Protein AF-A0A9D3UI58-F1 (afdb_monomer_lite)

Secondary structure (DSSP, 8-state):
-EESS-HHHHHHHHHHTT--EEEEE--BTTB-EEEEEE-TTSEEEEEEE-SSEEEEEEE-TTTT--EEEEEE---SSGGGHHHHHHHHHHHHHT----

Foldseek 3Di:
DWAQDAPVVVCVVLVVVQFPDKDWAGADDPRTIDMDTHHPQKDWAWPDDDRFKTKIWIAHPPPDGIDIDIDGHADPDPVCRVVSVVVVVVVVVPDPDD

pLDDT: mean 86.02, std 11.88, range [39.97, 95.69]

Structure (mmCIF, N/CA/C/O backbone):
data_AF-A0A9D3UI58-F1
#
_entry.id   AF-A0A9D3UI58-F1
#
loop_
_atom_site.group_PDB
_atom_site.id
_atom_site.type_symbol
_atom_site.label_atom_id
_atom_site.label_alt_id
_atom_site.label_comp_id
_atom_site.label_asym_id
_atom_site.label_entity_id
_atom_site.label_seq_id
_atom_site.pdbx_PDB_ins_code
_atom_site.Cartn_x
_atom_site.Cartn_y
_atom_site.Cartn_z
_atom_site.occupancy
_atom_site.B_iso_or_equiv
_atom_site.auth_seq_id
_atom_site.auth_comp_id
_atom_site.auth_asym_id
_atom_site.auth_atom_id
_atom_site.pdbx_PDB_model_num
ATOM 1 N N . MET A 1 1 ? -2.031 -4.692 -3.315 1.00 65.94 1 MET A N 1
ATOM 2 C CA . MET A 1 1 ? -1.871 -5.618 -4.456 1.00 65.94 1 MET A CA 1
ATOM 3 C C . MET A 1 1 ? -1.697 -4.819 -5.746 1.00 65.94 1 MET A C 1
ATOM 5 O O . MET A 1 1 ? -2.120 -3.666 -5.777 1.00 65.94 1 MET A O 1
ATOM 9 N N . GLU A 1 2 ? -1.016 -5.386 -6.751 1.00 86.44 2 GLU A N 1
ATOM 10 C CA . GLU A 1 2 ? -0.714 -4.718 -8.031 1.00 86.44 2 GLU A CA 1
ATOM 11 C C . GLU A 1 2 ? -1.995 -4.287 -8.764 1.00 86.44 2 GLU A C 1
ATOM 13 O O . GLU A 1 2 ? -2.999 -4.999 -8.761 1.00 86.44 2 GLU A O 1
ATOM 18 N N . THR A 1 3 ? -1.960 -3.120 -9.401 1.00 88.62 3 THR A N 1
ATOM 19 C CA . THR A 1 3 ? -3.072 -2.552 -10.164 1.00 88.62 3 THR A CA 1
ATOM 20 C C . THR A 1 3 ? -2.632 -2.198 -11.581 1.00 88.62 3 THR A C 1
ATOM 22 O O . THR A 1 3 ? -1.479 -1.871 -11.833 1.00 88.62 3 THR A O 1
ATOM 25 N N . LYS A 1 4 ? -3.556 -2.224 -12.546 1.00 88.56 4 LYS A N 1
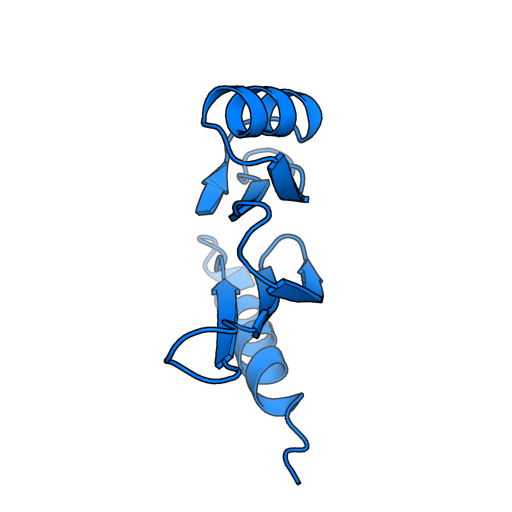ATOM 26 C CA . LYS A 1 4 ? -3.318 -1.701 -13.911 1.00 88.56 4 LYS A CA 1
ATOM 27 C C . LYS A 1 4 ? -4.098 -0.418 -14.201 1.00 88.56 4 LYS A C 1
ATOM 29 O O . LYS A 1 4 ? -4.217 0.002 -15.347 1.00 88.56 4 LYS A O 1
ATOM 34 N N . LEU A 1 5 ? -4.653 0.182 -13.155 1.00 89.19 5 LEU A N 1
ATOM 35 C CA . LEU A 1 5 ? -5.480 1.377 -13.223 1.00 89.19 5 LEU A CA 1
ATOM 36 C C . LEU A 1 5 ? -4.691 2.580 -12.719 1.00 89.19 5 LEU A C 1
ATOM 38 O O . LEU A 1 5 ? -3.841 2.446 -11.840 1.00 89.19 5 LEU A O 1
ATOM 42 N N . ARG A 1 6 ? -5.009 3.764 -13.247 1.00 89.00 6 ARG A N 1
ATOM 43 C CA . ARG A 1 6 ? -4.520 5.021 -12.665 1.00 89.00 6 ARG A CA 1
ATOM 44 C C . ARG A 1 6 ? -5.108 5.208 -11.272 1.00 89.00 6 ARG A C 1
ATOM 46 O O . ARG A 1 6 ? -6.211 4.722 -11.002 1.00 89.00 6 ARG A O 1
ATOM 53 N N . LYS A 1 7 ? -4.431 5.983 -10.427 1.00 88.88 7 LYS A N 1
ATOM 54 C CA . LYS A 1 7 ? -4.853 6.276 -9.053 1.00 88.88 7 LYS A CA 1
ATOM 55 C C . LYS A 1 7 ? -6.334 6.650 -8.937 1.00 88.88 7 LYS A C 1
ATOM 57 O O . LYS A 1 7 ? -7.061 5.997 -8.201 1.00 88.88 7 LYS A O 1
ATOM 62 N N . SER A 1 8 ? -6.815 7.607 -9.732 1.00 91.31 8 SER A N 1
ATOM 63 C CA . SER A 1 8 ? -8.217 8.062 -9.676 1.00 91.31 8 SER A CA 1
ATOM 64 C C . SER A 1 8 ? -9.238 6.996 -10.094 1.00 91.31 8 SER A C 1
ATOM 66 O O . SER A 1 8 ? -10.368 6.972 -9.609 1.00 91.31 8 SER A O 1
ATOM 68 N N . GLN A 1 9 ? -8.869 6.089 -11.000 1.00 93.44 9 GLN A N 1
ATOM 69 C CA . GLN A 1 9 ? -9.727 4.965 -11.375 1.00 93.44 9 GLN A CA 1
ATOM 70 C C . GLN A 1 9 ? -9.753 3.920 -10.262 1.00 93.44 9 GLN A C 1
ATOM 72 O O . GLN A 1 9 ? -10.822 3.412 -9.926 1.00 93.44 9 GLN A O 1
ATOM 77 N N . MET A 1 10 ? -8.588 3.631 -9.678 1.00 94.50 10 MET A N 1
ATOM 78 C CA . MET A 1 10 ? -8.468 2.678 -8.584 1.00 94.50 10 MET A CA 1
ATOM 79 C C . MET A 1 10 ? -9.199 3.164 -7.330 1.00 94.50 10 MET A C 1
ATOM 81 O O . MET A 1 10 ? -9.899 2.378 -6.704 1.00 94.50 10 MET A O 1
ATOM 85 N N . GLU A 1 11 ? -9.134 4.457 -7.023 1.00 93.81 11 GLU A N 1
ATOM 86 C CA . GLU A 1 11 ? -9.900 5.091 -5.949 1.00 93.81 11 GLU A CA 1
ATOM 87 C C . GLU A 1 11 ? -11.410 4.851 -6.118 1.00 93.81 11 GLU A C 1
ATOM 89 O O . GLU A 1 11 ? -12.089 4.412 -5.192 1.00 93.81 11 GLU A O 1
ATOM 94 N N . ARG A 1 12 ? -11.952 5.038 -7.330 1.00 94.88 12 ARG A N 1
ATOM 95 C CA . ARG A 1 12 ? -13.378 4.778 -7.606 1.00 94.88 12 ARG A CA 1
ATOM 96 C C . ARG A 1 12 ? -13.745 3.306 -7.424 1.00 94.88 12 ARG A C 1
ATOM 98 O O . ARG A 1 12 ? -14.826 3.016 -6.916 1.00 94.88 12 ARG A O 1
ATOM 105 N N . VAL A 1 13 ? -12.878 2.381 -7.842 1.00 94.38 13 VAL A N 1
ATOM 106 C CA . VAL A 1 13 ? -13.074 0.936 -7.623 1.00 94.38 13 VAL A CA 1
ATOM 107 C C . VAL A 1 13 ? -13.062 0.624 -6.130 1.00 94.38 13 VAL A C 1
ATOM 109 O O . VAL A 1 13 ? -13.971 -0.035 -5.635 1.00 94.38 13 VAL A O 1
ATOM 112 N N . ARG A 1 14 ? -12.079 1.162 -5.406 1.00 94.75 14 ARG A N 1
ATOM 113 C CA . ARG A 1 14 ? -11.915 1.004 -3.963 1.00 94.75 14 ARG A CA 1
ATOM 114 C C . ARG A 1 14 ? -13.177 1.433 -3.205 1.00 94.75 14 ARG A C 1
ATOM 116 O O . ARG A 1 14 ? -13.714 0.636 -2.436 1.00 94.75 14 ARG A O 1
ATOM 123 N N . TYR A 1 15 ? -13.704 2.620 -3.511 1.00 94.38 15 TYR A N 1
ATOM 124 C CA . TYR A 1 15 ? -14.957 3.109 -2.930 1.00 94.38 15 TYR A CA 1
ATOM 125 C C . TYR A 1 15 ? -16.154 2.209 -3.253 1.00 94.38 15 TYR A C 1
ATOM 127 O O . TYR A 1 15 ? -16.938 1.898 -2.360 1.00 94.38 15 TYR A O 1
ATOM 135 N N . ARG A 1 16 ? -16.290 1.735 -4.500 1.00 94.69 16 ARG A N 1
ATOM 136 C CA . ARG A 1 16 ? -17.375 0.809 -4.884 1.00 94.69 16 ARG A CA 1
ATOM 137 C C . ARG A 1 16 ? -17.304 -0.533 -4.156 1.00 94.69 16 ARG A C 1
ATOM 139 O O . ARG A 1 16 ? -18.334 -1.167 -3.968 1.00 94.69 16 ARG A O 1
ATOM 146 N N . CYS A 1 17 ? -16.114 -0.954 -3.744 1.00 93.38 17 CYS A N 1
ATOM 147 C CA . CYS A 1 17 ? -15.902 -2.165 -2.956 1.00 93.38 17 CYS A CA 1
ATOM 148 C C . CYS A 1 17 ? -16.093 -1.954 -1.440 1.00 93.38 17 CYS A C 1
ATOM 150 O O . CYS A 1 17 ? -15.876 -2.888 -0.671 1.00 93.38 17 CYS A O 1
ATOM 152 N N . GLY A 1 18 ? -16.487 -0.755 -0.995 1.00 94.12 18 GLY A N 1
ATOM 153 C CA . GLY A 1 18 ? -16.706 -0.448 0.422 1.00 94.12 18 GLY A CA 1
ATOM 154 C C . GLY A 1 18 ? -15.423 -0.194 1.218 1.00 94.12 18 GLY A C 1
ATOM 155 O O . GLY A 1 18 ? -15.462 -0.144 2.445 1.00 94.12 18 GLY A O 1
ATOM 156 N N . TYR A 1 19 ? -14.284 -0.023 0.544 1.00 94.94 19 TYR A N 1
ATOM 157 C CA . TYR A 1 19 ? -13.047 0.404 1.189 1.00 94.94 19 TYR A CA 1
ATOM 158 C C . TYR A 1 19 ? -12.960 1.925 1.125 1.00 94.94 19 TYR A C 1
ATOM 160 O O . TYR A 1 19 ? -12.788 2.525 0.066 1.00 94.94 19 TYR A O 1
ATOM 168 N N . VAL A 1 20 ? -13.102 2.566 2.271 1.00 94.00 20 VAL A N 1
ATOM 169 C CA . VAL A 1 20 ? -13.168 4.028 2.382 1.00 94.00 20 VAL A CA 1
ATOM 170 C C . VAL 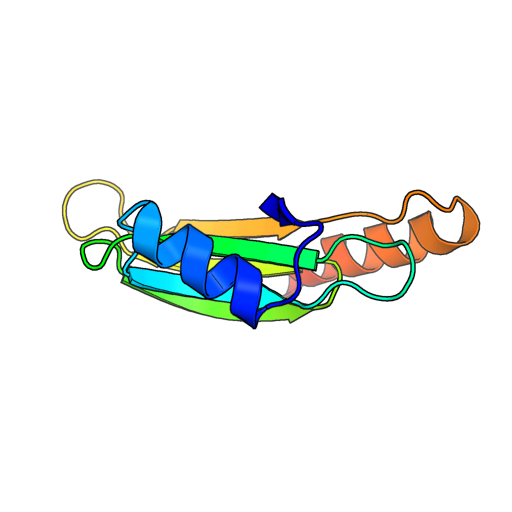A 1 20 ? -11.788 4.671 2.472 1.00 94.00 20 VAL A C 1
ATOM 172 O O . VAL A 1 20 ? -11.618 5.786 1.977 1.00 94.00 20 VAL A O 1
ATOM 175 N N . ASN A 1 21 ? -10.787 3.921 2.940 1.00 95.00 21 ASN A N 1
ATOM 176 C CA . ASN A 1 21 ? -9.397 4.355 3.031 1.00 95.00 21 ASN A CA 1
ATOM 177 C C . ASN A 1 21 ? -8.506 3.569 2.068 1.00 95.00 21 ASN A C 1
ATOM 179 O O . ASN A 1 21 ? -8.758 2.392 1.785 1.00 95.00 21 ASN A O 1
ATOM 183 N N . GLY A 1 22 ? -7.447 4.208 1.575 1.00 94.69 22 GLY A N 1
ATOM 184 C CA . GLY A 1 22 ? -6.470 3.543 0.729 1.00 94.69 22 GLY A CA 1
ATOM 185 C C . GLY A 1 22 ? -5.240 4.377 0.402 1.00 94.69 22 GLY A C 1
ATOM 186 O O . GLY A 1 22 ? -5.208 5.588 0.597 1.00 94.69 22 GLY A O 1
ATOM 187 N N . ILE A 1 23 ? -4.227 3.684 -0.110 1.00 94.44 23 ILE A N 1
ATOM 188 C CA . ILE A 1 23 ? -3.008 4.236 -0.691 1.00 94.44 23 ILE A CA 1
ATOM 189 C C . ILE A 1 23 ? -2.895 3.667 -2.096 1.00 94.44 23 ILE A C 1
ATOM 191 O O . ILE A 1 23 ? -2.758 2.454 -2.271 1.00 94.44 23 ILE A O 1
ATOM 195 N N . GLU A 1 24 ? -2.930 4.538 -3.095 1.00 93.88 24 GLU A N 1
ATOM 196 C CA . GLU A 1 24 ? -2.701 4.188 -4.490 1.00 93.88 24 GLU A CA 1
ATOM 197 C C . GLU A 1 24 ? -1.378 4.777 -4.985 1.00 93.88 24 GLU A C 1
ATOM 199 O O . GLU A 1 24 ? -1.102 5.972 -4.843 1.00 93.88 24 GLU A O 1
ATOM 204 N N . VAL A 1 25 ? -0.586 3.928 -5.628 1.00 91.31 25 VAL A N 1
ATOM 205 C CA . VAL A 1 25 ? 0.647 4.283 -6.323 1.00 91.31 25 VAL A CA 1
ATOM 206 C C . VAL A 1 25 ? 0.406 4.101 -7.814 1.00 91.31 25 VAL A C 1
ATOM 208 O O . VAL A 1 25 ? 0.023 3.013 -8.246 1.00 91.31 25 VAL A O 1
ATOM 211 N N . ASP A 1 26 ? 0.615 5.158 -8.599 1.00 89.62 26 ASP A N 1
ATOM 212 C CA . ASP A 1 26 ? 0.351 5.123 -10.037 1.00 89.62 26 ASP A CA 1
ATOM 213 C C . ASP A 1 26 ? 1.255 4.125 -10.787 1.00 89.62 26 ASP A C 1
ATOM 215 O O . ASP A 1 26 ? 2.448 4.002 -10.473 1.00 89.62 26 ASP A O 1
ATOM 219 N N . PRO A 1 27 ? 0.723 3.460 -11.831 1.00 87.19 27 PRO A N 1
ATOM 220 C CA . PRO A 1 27 ? 1.531 2.669 -12.751 1.00 87.19 27 PRO A CA 1
ATOM 221 C C . PRO A 1 27 ? 2.557 3.549 -13.479 1.00 87.19 27 PRO A C 1
ATOM 223 O O . PRO A 1 27 ? 2.297 4.714 -13.793 1.00 87.19 27 PRO A O 1
ATOM 226 N N . LYS A 1 28 ? 3.727 2.986 -13.811 1.00 82.00 28 LYS A N 1
ATOM 227 C CA . LYS A 1 28 ? 4.754 3.669 -14.620 1.00 82.00 28 LYS A CA 1
ATOM 228 C C . LYS A 1 28 ? 5.051 2.878 -15.891 1.00 82.00 28 LYS A C 1
ATOM 230 O O . LYS A 1 28 ? 5.706 1.837 -15.847 1.00 82.00 28 LYS A O 1
ATOM 235 N N . GLY A 1 29 ? 4.655 3.430 -17.038 1.00 80.69 29 GLY A N 1
ATOM 236 C CA . GLY A 1 29 ? 4.827 2.769 -18.332 1.00 80.69 29 GLY A CA 1
ATOM 237 C C . GLY A 1 29 ? 3.996 1.487 -18.395 1.00 80.69 29 GLY A C 1
ATOM 238 O O . GLY A 1 29 ? 2.794 1.527 -18.158 1.00 80.69 29 GLY A O 1
ATOM 239 N N . THR A 1 30 ? 4.639 0.356 -18.685 1.00 74.06 30 THR A N 1
ATOM 240 C CA . THR A 1 30 ? 4.001 -0.974 -18.696 1.00 74.06 30 THR A CA 1
ATOM 241 C C . THR A 1 30 ? 3.935 -1.639 -17.319 1.00 74.06 30 THR A C 1
ATOM 243 O O . THR A 1 30 ? 3.284 -2.672 -17.179 1.00 74.06 30 THR A O 1
ATOM 246 N N . ARG A 1 31 ? 4.603 -1.073 -16.303 1.00 76.69 31 ARG A N 1
ATOM 247 C CA . ARG A 1 31 ? 4.586 -1.595 -14.929 1.00 76.69 31 ARG A CA 1
ATOM 248 C C . ARG A 1 31 ? 3.267 -1.213 -14.259 1.00 76.69 31 ARG A C 1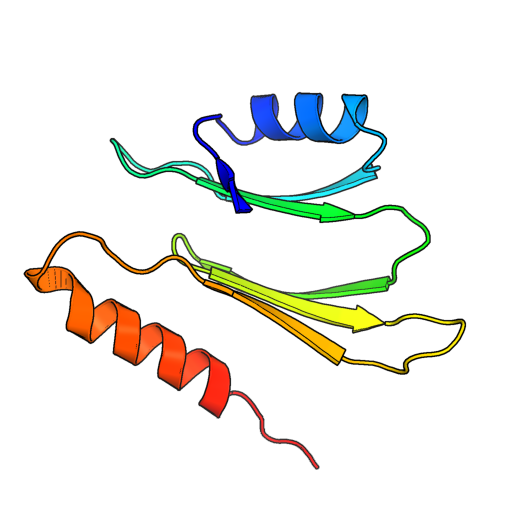
ATOM 250 O O . ARG A 1 31 ? 2.850 -0.056 -14.372 1.00 76.69 31 ARG A O 1
ATOM 257 N N . GLY A 1 32 ? 2.643 -2.162 -13.562 1.00 85.25 32 GLY A N 1
ATOM 258 C CA . GLY A 1 32 ? 1.462 -1.895 -12.749 1.00 85.25 32 GLY A CA 1
ATOM 259 C C . GLY A 1 32 ? 1.729 -0.880 -11.632 1.00 85.25 32 GLY A C 1
ATOM 260 O O . GLY A 1 32 ? 2.874 -0.562 -11.305 1.00 85.25 32 GLY A O 1
ATOM 261 N N . GLY A 1 33 ? 0.651 -0.329 -11.089 1.00 89.19 33 GLY A N 1
ATOM 262 C CA . GLY A 1 33 ? 0.636 0.440 -9.856 1.00 89.19 33 GLY A CA 1
ATOM 263 C C . GLY A 1 33 ? 0.456 -0.470 -8.644 1.00 89.19 33 GLY A C 1
ATOM 264 O O . GLY A 1 33 ? 0.376 -1.692 -8.764 1.00 89.19 33 GLY A O 1
ATOM 265 N N . LEU A 1 34 ? 0.354 0.125 -7.462 1.00 93.12 34 LEU A N 1
ATOM 266 C CA . LEU A 1 34 ? 0.048 -0.590 -6.222 1.00 93.12 34 LEU A CA 1
ATOM 267 C C . LEU A 1 34 ? -1.183 0.031 -5.572 1.00 93.12 34 LEU A C 1
ATOM 269 O O . LEU A 1 34 ? -1.386 1.239 -5.641 1.00 93.12 34 LEU A O 1
ATOM 273 N N . CYS A 1 35 ? -1.996 -0.790 -4.916 1.00 94.50 35 CYS A N 1
ATOM 274 C CA . CYS A 1 35 ? -3.067 -0.305 -4.056 1.00 94.50 35 CYS A CA 1
ATOM 275 C C . CYS A 1 35 ? -3.119 -1.097 -2.751 1.00 94.50 35 CYS A C 1
ATOM 277 O O . CYS A 1 35 ? -3.145 -2.331 -2.769 1.00 94.50 35 CYS A O 1
ATOM 279 N N . LEU A 1 36 ? -3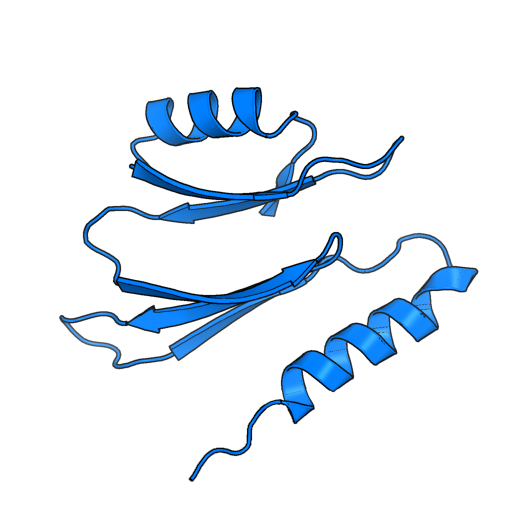.148 -0.386 -1.629 1.00 95.69 36 LEU A N 1
ATOM 280 C CA . LEU A 1 36 ? -3.569 -0.911 -0.336 1.00 95.69 36 LEU A CA 1
ATOM 281 C C . LEU A 1 36 ? -4.879 -0.220 0.036 1.00 95.69 36 LEU A C 1
ATOM 283 O O . LEU A 1 36 ? -4.964 0.997 -0.053 1.00 95.69 36 LEU A O 1
ATOM 287 N N . ALA A 1 37 ? -5.894 -0.984 0.424 1.00 95.44 37 ALA A N 1
ATOM 288 C CA . ALA A 1 37 ? -7.220 -0.473 0.739 1.00 95.44 37 ALA A CA 1
ATOM 289 C C . ALA A 1 37 ? -7.740 -1.138 2.011 1.00 95.44 37 ALA A C 1
ATOM 291 O O . ALA A 1 37 ? -7.522 -2.334 2.209 1.00 95.44 37 ALA A O 1
ATOM 292 N N . TRP A 1 38 ? -8.417 -0.372 2.861 1.00 94.50 38 TRP A N 1
ATOM 293 C CA . TRP A 1 38 ? -8.949 -0.861 4.129 1.00 94.50 38 TRP A CA 1
ATOM 294 C C . TRP A 1 38 ? -10.241 -0.130 4.514 1.00 94.50 38 TRP A C 1
ATOM 296 O O . TRP A 1 38 ? -10.628 0.878 3.911 1.00 94.50 38 TRP A O 1
ATOM 306 N N . ARG A 1 39 ? -10.964 -0.704 5.478 1.00 92.38 39 ARG A N 1
ATOM 307 C CA . ARG A 1 39 ? -12.197 -0.128 6.031 1.00 92.38 39 ARG A CA 1
ATOM 308 C C . ARG A 1 39 ? -11.876 0.866 7.147 1.00 92.38 39 ARG A C 1
ATOM 310 O O . ARG A 1 39 ? -10.752 0.890 7.633 1.00 92.38 39 ARG A O 1
ATOM 317 N N . ASN A 1 40 ? -12.846 1.687 7.547 1.00 90.88 40 ASN A N 1
ATOM 318 C CA . ASN A 1 40 ? -12.641 2.687 8.605 1.00 90.88 40 ASN A CA 1
ATOM 319 C C . ASN A 1 40 ? -12.334 2.060 9.964 1.00 90.88 40 ASN A C 1
ATOM 321 O O . ASN A 1 40 ? -11.659 2.687 10.768 1.00 90.88 40 ASN A O 1
ATOM 325 N N . GLU A 1 41 ? -12.796 0.833 10.194 1.00 89.62 41 GLU A N 1
ATOM 326 C CA . GLU A 1 41 ? -12.569 0.115 11.450 1.00 89.62 41 GLU A CA 1
ATOM 327 C C . GLU A 1 41 ? -11.099 -0.294 11.670 1.00 89.62 41 GLU A C 1
ATOM 329 O O . GLU A 1 41 ? -10.746 -0.713 12.764 1.00 89.62 41 GLU A O 1
ATOM 334 N N . ILE A 1 42 ? -10.242 -0.211 10.642 1.00 89.94 42 ILE A N 1
ATOM 335 C CA . ILE A 1 42 ? -8.844 -0.654 10.720 1.00 89.94 42 ILE A CA 1
ATOM 336 C C . ILE A 1 42 ? -7.927 0.567 10.837 1.00 89.94 42 ILE A C 1
ATOM 338 O O . ILE A 1 42 ? -7.837 1.377 9.907 1.00 89.94 42 ILE A O 1
ATOM 342 N N . GLY A 1 43 ? -7.197 0.666 11.950 1.00 91.69 43 GLY A N 1
ATOM 343 C CA . GLY A 1 43 ? -6.161 1.674 12.144 1.00 91.69 43 GLY A CA 1
ATOM 344 C C . GLY A 1 43 ? -4.950 1.369 11.267 1.00 91.69 43 GLY A C 1
ATOM 345 O O . GLY A 1 43 ? -4.332 0.318 11.396 1.00 91.69 43 GLY A O 1
ATOM 346 N N . VAL A 1 44 ? -4.590 2.271 10.352 1.00 93.88 44 VAL A N 1
ATOM 347 C CA . VAL A 1 44 ? -3.427 2.089 9.468 1.00 93.88 44 VAL A CA 1
ATOM 348 C C . VAL A 1 44 ? -2.594 3.362 9.441 1.00 93.88 44 VAL A C 1
ATOM 350 O O . VAL A 1 44 ? -3.092 4.439 9.116 1.00 93.88 44 VAL A O 1
ATOM 353 N N . THR A 1 45 ? -1.303 3.231 9.733 1.00 94.12 45 THR A N 1
ATOM 354 C CA . THR A 1 45 ? -0.317 4.312 9.668 1.00 94.12 45 THR A CA 1
ATOM 355 C C . THR A 1 45 ? 0.743 3.984 8.627 1.00 94.12 45 THR A C 1
ATOM 357 O O . THR A 1 45 ? 1.476 3.003 8.756 1.00 94.12 45 THR A O 1
ATOM 360 N N . LEU A 1 46 ? 0.854 4.826 7.602 1.00 93.81 46 LEU A N 1
ATOM 361 C CA . LEU A 1 46 ? 1.878 4.703 6.570 1.00 93.81 46 LEU A CA 1
ATOM 362 C C . LEU A 1 46 ? 3.277 4.943 7.148 1.00 93.81 46 LEU A C 1
ATOM 364 O O . LEU A 1 46 ? 3.522 5.998 7.723 1.00 93.81 46 LEU A O 1
ATOM 368 N N . GLN A 1 47 ? 4.182 3.982 6.959 1.00 93.25 47 GLN A N 1
ATOM 369 C CA . GLN A 1 47 ? 5.600 4.119 7.306 1.00 93.25 47 GLN A CA 1
ATOM 370 C C . GLN A 1 47 ? 6.397 4.610 6.100 1.00 93.25 47 GLN A C 1
ATOM 372 O O . GLN A 1 47 ? 7.096 5.617 6.160 1.00 93.25 47 GLN A O 1
ATOM 377 N N . SER A 1 48 ? 6.256 3.926 4.963 1.00 91.94 48 SER A N 1
ATOM 378 C CA . SER A 1 48 ? 6.885 4.334 3.709 1.00 91.94 48 SER A CA 1
ATOM 379 C C . SER A 1 48 ? 6.169 3.740 2.498 1.00 91.94 48 SER A C 1
ATOM 381 O O . SER A 1 48 ? 5.434 2.757 2.594 1.00 91.94 48 SER A O 1
ATOM 383 N N . TYR A 1 49 ? 6.384 4.327 1.323 1.00 92.06 49 TYR A N 1
ATOM 384 C CA . TYR A 1 49 ? 5.928 3.747 0.064 1.00 92.06 49 TYR A CA 1
ATOM 385 C C . TYR A 1 49 ? 6.860 4.119 -1.085 1.00 92.06 49 TYR A C 1
ATOM 387 O O . TYR A 1 49 ? 7.571 5.123 -1.052 1.00 92.06 49 TYR A O 1
ATOM 395 N N . SER A 1 50 ? 6.829 3.307 -2.132 1.00 89.69 50 SER A N 1
ATOM 396 C CA . SER A 1 50 ? 7.486 3.569 -3.404 1.00 89.69 50 SER A CA 1
ATOM 397 C C . SER A 1 50 ? 6.692 2.926 -4.543 1.00 89.69 50 SER A C 1
ATOM 399 O O . SER A 1 50 ? 5.615 2.368 -4.353 1.00 89.69 50 SER A O 1
ATOM 401 N N . LYS A 1 51 ? 7.250 2.940 -5.755 1.00 87.19 51 LYS A N 1
ATOM 402 C CA . LYS A 1 51 ? 6.694 2.198 -6.902 1.00 87.19 51 LYS A CA 1
ATOM 403 C C . LYS A 1 51 ? 6.751 0.681 -6.729 1.00 87.19 51 LYS A C 1
ATOM 405 O O . LYS A 1 51 ? 6.111 -0.031 -7.491 1.00 87.19 51 LYS A O 1
ATOM 410 N N . ARG A 1 52 ? 7.556 0.200 -5.783 1.00 87.62 52 ARG A N 1
ATOM 411 C CA . ARG A 1 52 ? 7.784 -1.220 -5.523 1.00 87.62 52 ARG A CA 1
ATOM 412 C C . ARG A 1 52 ? 7.245 -1.658 -4.175 1.00 87.62 52 ARG A C 1
ATOM 414 O O . ARG A 1 52 ? 7.219 -2.852 -3.930 1.00 87.62 52 ARG A O 1
ATOM 421 N N . HIS A 1 53 ? 6.820 -0.753 -3.296 1.00 91.75 53 HIS A N 1
ATOM 422 C CA . HIS A 1 53 ? 6.321 -1.177 -1.994 1.00 91.75 53 HIS A CA 1
ATOM 423 C C . HIS A 1 53 ? 5.318 -0.220 -1.370 1.00 91.75 53 HIS A C 1
ATOM 425 O O . HIS A 1 53 ? 5.302 0.973 -1.661 1.00 91.75 53 HIS A O 1
ATOM 431 N N . ILE A 1 54 ? 4.512 -0.766 -0.469 1.00 94.62 54 ILE A N 1
ATOM 432 C CA . ILE A 1 54 ? 3.718 -0.029 0.509 1.00 94.62 54 ILE A CA 1
ATOM 433 C C . ILE A 1 54 ? 3.991 -0.689 1.855 1.00 94.62 54 ILE A C 1
ATOM 435 O O . ILE A 1 54 ? 3.841 -1.903 1.976 1.00 94.62 54 ILE A O 1
ATOM 439 N N . ASP A 1 55 ? 4.390 0.102 2.842 1.00 93.69 55 ASP A N 1
ATOM 440 C CA . ASP A 1 55 ? 4.735 -0.363 4.178 1.00 93.69 55 ASP A CA 1
ATOM 441 C C . ASP A 1 55 ? 3.968 0.428 5.237 1.00 93.69 55 ASP A C 1
ATOM 443 O O . ASP A 1 55 ? 4.014 1.661 5.261 1.00 93.69 55 ASP A O 1
ATOM 447 N N . VAL A 1 56 ? 3.226 -0.274 6.089 1.00 94.62 56 VAL A N 1
ATOM 448 C CA . VAL A 1 56 ? 2.318 0.332 7.066 1.00 94.62 56 VAL A CA 1
ATOM 449 C C . VAL A 1 56 ? 2.363 -0.397 8.405 1.00 94.62 56 VAL A C 1
ATOM 451 O O . VAL A 1 56 ? 2.547 -1.611 8.462 1.00 94.62 56 VAL A O 1
ATOM 454 N N . MET A 1 57 ? 2.106 0.345 9.478 1.00 93.50 57 MET A N 1
ATOM 455 C CA . MET A 1 57 ? 1.717 -0.221 10.767 1.00 93.50 57 MET A CA 1
ATOM 456 C C . MET A 1 57 ? 0.199 -0.328 10.812 1.00 93.50 57 MET A C 1
ATOM 458 O O . MET A 1 57 ? -0.499 0.643 10.524 1.00 93.50 57 MET A O 1
ATOM 462 N N . VAL A 1 58 ? -0.300 -1.503 11.165 1.00 92.88 58 VAL A N 1
ATOM 463 C CA . VAL A 1 58 ? -1.718 -1.787 11.347 1.00 92.88 58 VAL A CA 1
ATOM 464 C C . VAL A 1 58 ? -1.985 -1.941 12.834 1.00 92.88 58 VAL A C 1
ATOM 466 O O . VAL A 1 58 ? -1.331 -2.730 13.517 1.00 92.88 58 VAL A O 1
ATOM 469 N N . ASP A 1 59 ? -2.949 -1.177 13.318 1.00 89.75 59 ASP A N 1
ATOM 470 C CA . ASP A 1 59 ? -3.487 -1.274 14.662 1.00 89.75 59 ASP A CA 1
ATOM 471 C C . ASP A 1 59 ? -4.886 -1.876 14.594 1.00 89.75 59 ASP A C 1
ATOM 473 O O . ASP A 1 59 ? -5.693 -1.510 13.735 1.00 89.75 59 ASP A O 1
ATOM 477 N N . ASN A 1 60 ? -5.145 -2.849 15.456 1.00 78.06 60 ASN A N 1
ATOM 478 C CA . ASN A 1 60 ? -6.401 -3.577 15.464 1.00 78.06 60 ASN A CA 1
ATOM 479 C C . ASN A 1 60 ? -6.898 -3.603 16.908 1.00 78.06 60 ASN A C 1
ATOM 481 O O . ASN A 1 60 ? -6.429 -4.423 17.703 1.00 78.06 60 ASN A O 1
ATOM 485 N N . ASP A 1 61 ? -7.839 -2.706 17.211 1.00 67.75 61 ASP A N 1
ATOM 486 C CA . ASP A 1 61 ? -8.291 -2.387 18.571 1.00 67.75 61 ASP A CA 1
ATOM 487 C C . ASP A 1 61 ? -8.842 -3.597 19.345 1.00 67.75 61 ASP A C 1
ATOM 489 O O . ASP A 1 61 ? -8.876 -3.579 20.572 1.00 67.75 61 ASP A O 1
ATOM 493 N N . GLU A 1 62 ? -9.261 -4.670 18.661 1.00 64.38 62 GLU A N 1
ATOM 494 C CA . GLU A 1 62 ? -10.079 -5.696 19.312 1.00 64.38 62 GLU A CA 1
ATOM 495 C C . GLU A 1 62 ? -9.354 -6.982 19.751 1.00 64.38 62 GLU A C 1
ATOM 497 O O . GLU A 1 62 ? -9.815 -7.589 20.713 1.00 64.38 62 GLU A O 1
ATOM 502 N N . VAL A 1 63 ? -8.256 -7.456 19.127 1.00 59.19 63 VAL A N 1
ATOM 503 C CA . VAL A 1 63 ? -7.701 -8.795 19.504 1.00 59.19 63 VAL A CA 1
ATOM 504 C C . VAL A 1 63 ? -6.201 -9.034 19.231 1.00 59.19 63 VAL A C 1
ATOM 506 O O . VAL A 1 63 ? -5.589 -9.849 19.919 1.00 59.19 63 VAL A O 1
ATOM 509 N N . LYS A 1 64 ? -5.576 -8.408 18.220 1.00 63.03 64 LYS A N 1
ATOM 510 C CA . LYS A 1 64 ? -4.276 -8.888 17.679 1.00 63.03 64 LYS A CA 1
ATOM 511 C C . LYS A 1 64 ? -3.059 -7.992 17.932 1.00 63.03 64 LYS A C 1
ATOM 513 O O . LYS A 1 64 ? -1.962 -8.364 17.521 1.00 63.03 64 LYS A O 1
ATOM 518 N N . GLY A 1 65 ? -3.232 -6.868 18.626 1.00 77.88 65 GLY A N 1
ATOM 519 C CA . GLY A 1 65 ? -2.160 -5.896 18.835 1.00 77.88 65 GLY A CA 1
ATOM 520 C C . GLY A 1 65 ? -1.672 -5.261 17.528 1.00 77.88 65 GLY A C 1
ATOM 521 O O . GLY A 1 65 ? -2.187 -5.533 16.439 1.00 77.88 65 GLY A O 1
ATOM 522 N N . ARG A 1 66 ? -0.667 -4.394 17.647 1.00 88.00 66 ARG A N 1
ATOM 523 C CA . ARG A 1 66 ? -0.074 -3.669 16.521 1.00 88.00 66 ARG A CA 1
ATOM 524 C C . ARG A 1 66 ? 0.864 -4.580 15.723 1.00 88.00 66 ARG A C 1
ATOM 526 O O . ARG A 1 66 ? 1.754 -5.201 16.295 1.00 88.00 66 ARG A O 1
ATOM 533 N N . TRP A 1 67 ? 0.706 -4.624 14.402 1.00 89.69 67 TRP A N 1
ATOM 534 C CA . TRP A 1 67 ? 1.549 -5.417 13.498 1.00 89.69 67 TRP A CA 1
ATOM 535 C C . TRP A 1 67 ? 1.924 -4.626 12.242 1.00 89.69 67 TRP A C 1
ATOM 537 O O . TRP A 1 67 ? 1.328 -3.594 11.943 1.00 89.69 67 TRP A O 1
ATOM 547 N N . ARG A 1 68 ? 2.934 -5.089 11.502 1.00 91.50 68 ARG A N 1
ATOM 548 C CA . ARG A 1 68 ? 3.434 -4.416 10.297 1.00 91.50 68 ARG A CA 1
ATOM 549 C C . ARG A 1 68 ? 3.020 -5.166 9.038 1.00 91.50 68 ARG A C 1
ATOM 551 O O . ARG A 1 68 ? 3.181 -6.382 8.952 1.00 91.50 68 ARG A O 1
ATOM 558 N N . PHE A 1 69 ? 2.515 -4.436 8.050 1.00 91.44 69 PHE A N 1
ATOM 559 C CA . PHE A 1 69 ? 2.232 -4.954 6.717 1.00 91.44 69 PHE A CA 1
ATOM 560 C C . PHE A 1 69 ? 3.151 -4.293 5.696 1.00 91.44 69 PHE A C 1
ATOM 562 O O . PHE A 1 69 ? 3.063 -3.088 5.464 1.00 91.44 69 PHE A O 1
ATOM 569 N N . THR A 1 70 ? 3.944 -5.107 5.004 1.00 92.81 70 THR A N 1
ATOM 570 C CA . THR A 1 70 ? 4.755 -4.668 3.868 1.00 92.81 70 THR A CA 1
ATOM 571 C C . THR A 1 70 ? 4.312 -5.410 2.611 1.00 92.81 70 THR A C 1
ATOM 573 O O . THR A 1 70 ? 4.554 -6.605 2.444 1.00 92.81 70 THR A O 1
ATOM 576 N N . GLY A 1 71 ? 3.664 -4.698 1.693 1.00 91.50 71 GLY A N 1
ATOM 577 C CA . GLY A 1 71 ? 3.398 -5.187 0.346 1.00 91.50 71 GLY A CA 1
ATOM 578 C C . GLY A 1 71 ? 4.548 -4.799 -0.572 1.00 91.50 71 GLY A C 1
ATOM 579 O O . GLY A 1 71 ? 4.737 -3.612 -0.816 1.00 91.50 71 GLY A O 1
ATOM 580 N N . PHE A 1 72 ? 5.283 -5.773 -1.106 1.00 90.44 72 PHE A N 1
ATOM 581 C CA . PHE A 1 72 ? 6.414 -5.543 -2.007 1.00 90.44 72 PHE A CA 1
ATOM 582 C C . PHE A 1 72 ? 6.162 -6.127 -3.404 1.00 90.44 72 PHE A C 1
ATOM 584 O O . PHE A 1 72 ? 5.565 -7.191 -3.556 1.00 90.44 72 PHE A O 1
ATOM 591 N N . TYR A 1 73 ? 6.652 -5.431 -4.423 1.00 87.06 73 TYR A N 1
ATOM 592 C CA . TYR A 1 73 ? 6.600 -5.794 -5.827 1.00 87.06 73 TYR A CA 1
ATOM 593 C C . TYR A 1 73 ? 7.999 -5.694 -6.439 1.00 87.06 73 TYR A C 1
ATOM 595 O O . TYR A 1 73 ? 8.503 -4.609 -6.746 1.00 87.06 73 TYR A O 1
ATOM 603 N N . GLY A 1 74 ? 8.637 -6.853 -6.597 1.00 86.75 74 GLY A N 1
ATOM 604 C CA . GLY A 1 74 ? 9.970 -6.958 -7.181 1.00 86.75 74 GLY A CA 1
ATOM 605 C C . GLY A 1 74 ? 9.972 -6.718 -8.688 1.00 86.75 74 GLY A C 1
ATOM 606 O O . GLY A 1 74 ? 8.971 -6.918 -9.374 1.00 86.75 74 GLY A O 1
ATOM 607 N N . SER A 1 75 ? 11.118 -6.301 -9.224 1.00 82.38 75 SER A N 1
ATOM 608 C CA . SER A 1 75 ? 11.267 -6.165 -10.671 1.00 82.38 75 SER A CA 1
ATOM 609 C C . SER A 1 75 ? 11.291 -7.530 -11.359 1.00 82.38 75 SER A C 1
ATOM 611 O O . SER A 1 75 ? 12.044 -8.421 -10.968 1.00 82.38 75 SER A O 1
ATOM 613 N N . SER A 1 76 ? 10.521 -7.664 -12.439 1.00 78.94 76 SER A N 1
ATOM 614 C CA . SER A 1 76 ? 10.585 -8.811 -13.351 1.00 78.94 76 SER A 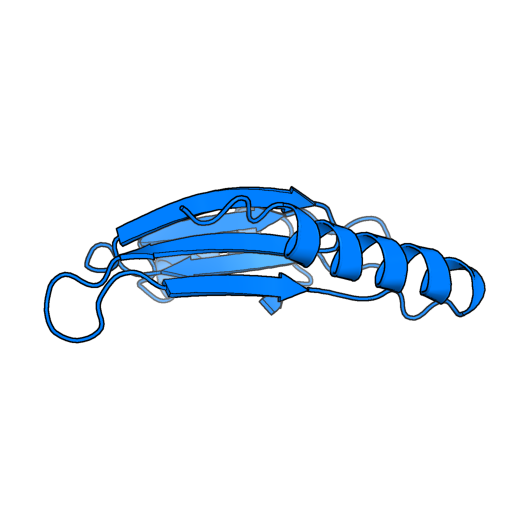CA 1
ATOM 615 C C . SER A 1 76 ? 11.806 -8.770 -14.279 1.00 78.94 76 SER A C 1
ATOM 617 O O . SER A 1 76 ? 12.117 -9.762 -14.934 1.00 78.94 76 SER A O 1
ATOM 619 N N . TYR A 1 77 ? 12.496 -7.628 -14.365 1.00 81.12 77 TYR A N 1
ATOM 620 C CA . TYR A 1 77 ? 13.707 -7.470 -15.167 1.00 81.12 77 TYR A CA 1
ATOM 621 C C . TYR A 1 77 ? 14.921 -7.943 -14.369 1.00 81.12 77 TYR A C 1
ATOM 623 O O . TYR A 1 77 ? 15.187 -7.421 -13.287 1.00 81.12 77 TYR A O 1
ATOM 631 N N . VAL A 1 78 ? 15.686 -8.885 -14.928 1.00 84.75 78 VAL A N 1
ATOM 632 C CA . VAL A 1 78 ? 16.850 -9.505 -14.264 1.00 84.75 78 VAL A CA 1
ATOM 633 C C . VAL A 1 78 ? 17.853 -8.458 -13.772 1.00 84.75 78 VAL A C 1
ATOM 635 O O . VAL A 1 78 ? 18.285 -8.523 -12.627 1.00 84.75 78 VAL A O 1
ATOM 638 N N . GLN A 1 79 ? 18.136 -7.443 -14.590 1.00 87.00 79 GLN A N 1
ATOM 639 C CA . GLN A 1 79 ? 19.060 -6.345 -14.270 1.00 87.00 79 GLN A CA 1
ATOM 640 C C . GLN A 1 79 ? 18.656 -5.497 -13.048 1.00 87.00 79 GLN A C 1
ATOM 642 O O . GLN A 1 79 ? 19.506 -4.885 -12.415 1.00 87.00 79 GLN A O 1
ATOM 647 N N . ASP A 1 80 ? 17.367 -5.474 -12.697 1.00 84.69 80 ASP A N 1
ATOM 648 C CA . ASP A 1 80 ? 16.826 -4.691 -11.578 1.00 84.69 80 ASP A CA 1
ATOM 649 C C . ASP A 1 80 ? 16.580 -5.566 -10.328 1.00 84.69 80 ASP A C 1
ATOM 651 O O . ASP A 1 80 ? 16.054 -5.080 -9.316 1.00 84.69 80 ASP A O 1
ATOM 655 N N . ARG A 1 81 ? 16.882 -6.871 -10.393 1.00 87.44 81 ARG A N 1
ATOM 656 C CA . ARG A 1 81 ? 16.551 -7.832 -9.333 1.00 87.44 81 ARG A CA 1
ATOM 657 C C . ARG A 1 81 ? 17.358 -7.573 -8.065 1.00 87.44 81 ARG A C 1
ATOM 659 O O . ARG A 1 81 ? 16.774 -7.557 -6.986 1.00 87.44 81 ARG A O 1
ATOM 666 N N . ASP A 1 82 ? 18.653 -7.300 -8.193 1.00 89.00 82 ASP A N 1
ATOM 667 C CA . ASP A 1 82 ? 19.521 -7.020 -7.043 1.00 89.00 82 ASP A CA 1
ATOM 668 C C . ASP A 1 82 ? 19.105 -5.741 -6.318 1.00 89.00 82 ASP A C 1
ATOM 670 O O . ASP A 1 82 ? 19.036 -5.719 -5.090 1.00 89.00 82 ASP A O 1
ATOM 674 N N . ILE A 1 83 ? 18.714 -4.715 -7.079 1.00 87.88 83 ILE A N 1
ATOM 675 C CA . ILE A 1 83 ? 18.166 -3.467 -6.536 1.00 87.88 83 ILE A CA 1
ATOM 676 C C . ILE A 1 83 ? 16.858 -3.753 -5.791 1.00 87.88 83 ILE A C 1
ATOM 678 O O . ILE A 1 83 ? 16.672 -3.288 -4.675 1.00 87.88 83 ILE A O 1
ATOM 682 N N . SER A 1 84 ? 15.972 -4.570 -6.369 1.00 89.31 84 SER A N 1
ATOM 683 C CA . SER A 1 84 ? 14.709 -4.949 -5.720 1.00 89.31 84 SER A CA 1
ATOM 684 C C . SER A 1 84 ? 14.949 -5.686 -4.393 1.00 89.31 84 SER A C 1
ATOM 686 O O . SER A 1 84 ? 14.261 -5.433 -3.408 1.00 89.31 84 SER A O 1
ATOM 688 N N . TRP A 1 85 ? 15.943 -6.575 -4.333 1.00 89.25 85 TRP A N 1
ATOM 689 C CA . TRP A 1 85 ? 16.303 -7.253 -3.087 1.00 89.25 85 TRP A CA 1
ATOM 690 C C . TRP A 1 85 ? 16.964 -6.327 -2.070 1.00 89.25 85 TRP A C 1
ATOM 692 O O . TRP A 1 85 ? 16.729 -6.486 -0.875 1.00 89.25 85 TRP A O 1
ATOM 702 N N . ALA A 1 86 ? 17.789 -5.378 -2.513 1.00 89.69 86 ALA A N 1
ATOM 703 C CA . ALA A 1 86 ? 18.357 -4.358 -1.637 1.00 89.69 86 ALA A CA 1
ATOM 704 C C . ALA A 1 86 ? 17.253 -3.483 -1.021 1.00 89.69 86 ALA A C 1
ATOM 706 O O . ALA A 1 86 ? 17.245 -3.301 0.194 1.00 89.69 86 ALA A O 1
ATOM 707 N N . ASP A 1 87 ? 16.279 -3.043 -1.827 1.00 88.44 87 ASP A N 1
ATOM 708 C CA . ASP A 1 87 ? 15.102 -2.302 -1.359 1.00 88.44 87 ASP A CA 1
ATOM 709 C C . ASP A 1 87 ? 14.364 -3.095 -0.268 1.00 88.44 87 ASP A C 1
ATOM 711 O O . ASP A 1 87 ? 14.101 -2.569 0.811 1.00 88.44 87 ASP A O 1
ATOM 715 N N . LEU A 1 88 ? 14.096 -4.386 -0.504 1.00 89.31 88 LEU A N 1
ATOM 716 C CA . LEU A 1 88 ? 13.415 -5.242 0.471 1.00 89.31 88 LEU A CA 1
ATOM 717 C C . LEU A 1 88 ? 14.208 -5.407 1.779 1.00 89.31 88 LEU A C 1
ATOM 719 O O . LEU A 1 88 ? 13.619 -5.368 2.856 1.00 89.31 88 LEU A O 1
ATOM 723 N N . ARG A 1 89 ? 15.537 -5.565 1.708 1.00 90.31 89 ARG A N 1
ATOM 724 C CA . ARG A 1 89 ? 16.392 -5.647 2.908 1.00 90.31 89 ARG A CA 1
ATOM 725 C C . ARG A 1 89 ? 16.369 -4.348 3.709 1.00 90.31 89 ARG A C 1
ATOM 727 O O . ARG A 1 89 ? 16.306 -4.395 4.932 1.00 90.31 89 ARG A O 1
ATOM 734 N N . ASN A 1 90 ? 16.368 -3.200 3.038 1.00 87.31 90 ASN A N 1
ATOM 735 C CA . ASN A 1 90 ? 16.310 -1.901 3.708 1.00 87.31 90 ASN A CA 1
ATOM 736 C C . ASN A 1 90 ? 14.975 -1.682 4.433 1.00 87.31 90 ASN A C 1
ATOM 738 O O . ASN A 1 90 ? 14.957 -1.057 5.489 1.00 87.31 90 ASN A O 1
ATOM 742 N N . LEU A 1 91 ? 13.871 -2.235 3.914 1.00 86.75 91 LEU A N 1
ATOM 743 C CA . LEU A 1 91 ? 12.572 -2.187 4.599 1.00 86.75 91 LEU A CA 1
ATOM 744 C C . LEU A 1 91 ? 12.589 -2.934 5.936 1.00 86.75 91 LEU A C 1
ATOM 746 O O . LEU A 1 91 ? 11.941 -2.487 6.881 1.00 86.75 91 LEU A O 1
ATOM 750 N N . TYR A 1 92 ? 13.356 -4.022 6.018 1.00 78.50 92 TYR A N 1
ATOM 751 C CA . TYR A 1 92 ? 13.562 -4.776 7.253 1.00 78.50 92 TYR A CA 1
ATOM 752 C C . TYR A 1 92 ? 14.469 -4.031 8.246 1.00 78.50 92 TYR A C 1
ATOM 754 O O . TYR A 1 92 ? 14.162 -3.971 9.428 1.00 78.50 92 TYR A O 1
ATOM 762 N N . ILE A 1 93 ? 15.562 -3.421 7.773 1.00 63.44 93 ILE A N 1
ATOM 763 C CA . ILE A 1 93 ? 16.571 -2.777 8.640 1.00 63.44 93 ILE A CA 1
ATOM 764 C C . ILE A 1 93 ? 16.064 -1.477 9.290 1.00 63.44 93 ILE A C 1
ATOM 766 O O . ILE A 1 93 ? 16.595 -1.070 10.316 1.00 63.44 93 ILE A O 1
ATOM 770 N N . GLY A 1 94 ? 15.019 -0.839 8.754 1.00 60.50 94 GLY A N 1
ATOM 771 C CA . GLY A 1 94 ? 14.396 0.347 9.364 1.00 60.50 94 GLY A CA 1
ATOM 772 C C . GLY A 1 94 ? 13.736 0.120 10.736 1.00 60.50 94 GLY A C 1
ATOM 773 O O . GLY A 1 94 ? 13.091 1.032 11.244 1.00 60.50 94 GLY A O 1
ATOM 774 N N . GLU A 1 95 ? 13.859 -1.075 11.318 1.00 56.38 95 GLU A N 1
ATOM 775 C CA . GLU A 1 95 ? 13.458 -1.389 12.688 1.00 56.38 95 GLU A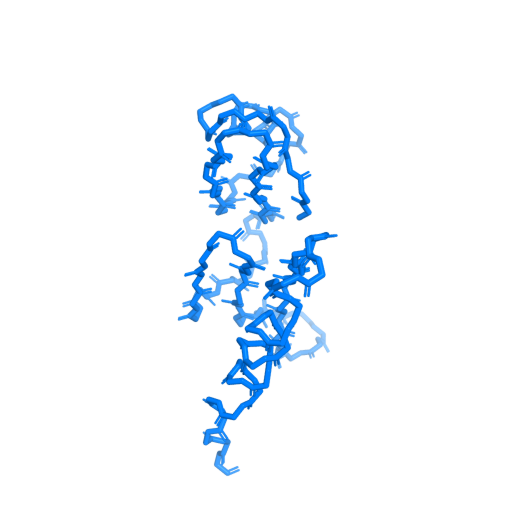 CA 1
ATOM 776 C C . GLU A 1 95 ? 14.620 -1.141 13.663 1.00 56.38 95 GLU A C 1
ATOM 778 O O . GLU A 1 95 ? 15.401 -2.038 13.965 1.00 56.38 95 GLU A O 1
ATOM 783 N N . GLU A 1 96 ? 14.701 0.066 14.227 1.00 39.97 96 GLU A N 1
ATOM 784 C CA . GLU A 1 96 ? 15.046 0.160 15.649 1.00 39.97 96 GLU A CA 1
ATOM 785 C C . GLU A 1 96 ? 13.763 -0.164 16.427 1.00 39.97 96 GLU A C 1
ATOM 787 O O . GLU A 1 96 ? 12.934 0.706 16.698 1.00 39.97 96 GLU A O 1
ATOM 792 N N . THR A 1 97 ? 13.533 -1.444 16.718 1.00 40.88 97 THR A N 1
ATOM 793 C CA . THR A 1 97 ? 12.608 -1.826 17.792 1.00 40.88 97 THR A CA 1
ATOM 794 C C . THR A 1 97 ? 13.277 -1.547 19.142 1.00 40.88 97 THR A C 1
ATOM 796 O O . THR A 1 97 ? 14.477 -1.808 19.253 1.00 40.88 97 THR A O 1
ATOM 799 N N . PRO A 1 98 ? 12.551 -1.036 20.155 1.00 41.94 98 PRO A N 1
ATOM 800 C CA . PRO A 1 98 ? 13.079 -0.925 21.515 1.00 41.94 98 PRO A CA 1
ATOM 801 C C . PRO A 1 98 ? 13.448 -2.286 22.119 1.00 41.94 98 PRO A C 1
ATOM 803 O O . PRO A 1 98 ? 12.846 -3.306 21.707 1.00 41.94 98 PRO A O 1
#

Radius of gyration: 14.72 Å; chains: 1; bounding box: 37×18×40 Å

Sequence (98 aa):
METKLRKSQMERVRYRCGYVNGIEVDPKGTRGGLCLAWRNEIGVTLQSYSKRHIDVMVDNDEVKGRWRFTGFYGSSYVQDRDISWADLRNLYIGEETP

Organism: NCBI:txid47602